Protein AF-A0A844FXI6-F1 (afdb_monomer_lite)

Radius of gyration: 21.79 Å; chains: 1; bounding box: 54×39×58 Å

Foldseek 3Di:
DDPVVVCVVDPPPQDDPVSVLVPDVLCVDPLNVLLVPLPCVVCVVSDDPVSVVSVVCSVVVQDKPDDPVLVVVLLVLLVQDQPNLVVCLVSLLVQCVIRNRHQQNSQVSSCVSHLSHGDGDDQQLLCVQVNDDDQDPDSVSNSVSRSVSSVRLCVVQDPPHRSSCSNVVSVVVCVVVVVPGND

Secondary structure (DSSP, 8-state):
--HHHHHTTSPTT---HHHHHHT-GGGGSHHHHHHHTT-TTT-GGG--HHHHHHHHHHHTT------HHHHHHHHHHTTSPTT-GGGGHHHHHHHHTSTT--HHHHHHHHHHH-TTT-----HHHHHHHH-S-PPPSSHHHHHHHHHHHHHHHHHHHTTTS-GGGHHHHHHHHHHHTTT-TT-

Organism: NCBI:txid2606640

Structure (mmCIF, N/CA/C/O backbone):
data_AF-A0A844FXI6-F1
#
_entry.id   AF-A0A844FXI6-F1
#
loop_
_atom_site.group_PDB
_atom_site.id
_atom_site.type_symbol
_atom_site.label_atom_id
_atom_site.label_alt_id
_atom_site.label_comp_id
_atom_site.label_asym_id
_atom_site.label_entity_id
_atom_site.label_seq_id
_atom_site.pdbx_PDB_ins_code
_atom_site.Cartn_x
_atom_site.Cartn_y
_atom_site.Cartn_z
_atom_site.occupancy
_atom_site.B_iso_or_equiv
_atom_site.auth_seq_id
_atom_si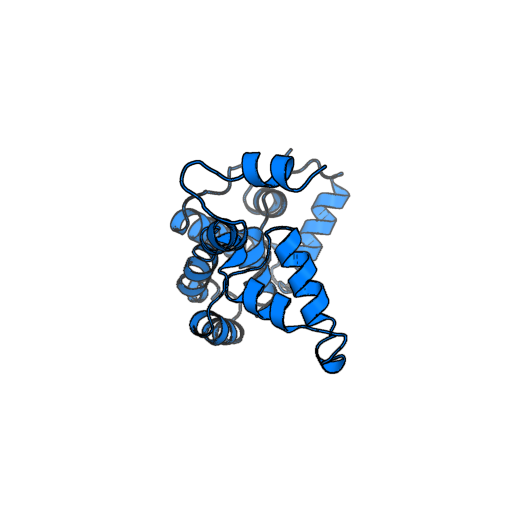te.auth_comp_id
_atom_site.auth_asym_id
_atom_site.auth_atom_id
_atom_site.pdbx_PDB_model_num
ATOM 1 N N . MET A 1 1 ? 13.293 12.478 -38.624 1.00 68.81 1 MET A N 1
ATOM 2 C CA . MET A 1 1 ? 14.451 12.357 -37.716 1.00 68.81 1 MET A CA 1
ATOM 3 C C . MET A 1 1 ? 15.438 11.384 -38.339 1.00 68.81 1 MET A C 1
ATOM 5 O O . MET A 1 1 ? 15.024 10.291 -38.707 1.00 68.81 1 MET A O 1
ATOM 9 N N . LYS A 1 2 ? 16.685 11.802 -38.566 1.00 86.12 2 LYS A N 1
ATOM 10 C CA . LYS A 1 2 ? 17.765 10.965 -39.119 1.00 86.12 2 LYS A CA 1
ATOM 11 C C . LYS A 1 2 ? 18.616 10.396 -37.978 1.00 86.12 2 LYS A C 1
ATOM 13 O O . LYS A 1 2 ? 18.593 10.932 -36.875 1.00 86.12 2 LYS A O 1
ATOM 18 N N . ARG A 1 3 ? 19.410 9.346 -38.235 1.00 80.44 3 ARG A N 1
ATOM 19 C CA . ARG A 1 3 ? 20.301 8.749 -37.217 1.00 80.44 3 ARG A CA 1
ATOM 20 C C . ARG A 1 3 ? 21.233 9.782 -36.567 1.00 80.44 3 ARG A C 1
ATOM 22 O O . ARG A 1 3 ? 21.375 9.788 -35.353 1.00 80.44 3 ARG A O 1
ATOM 29 N N . CYS A 1 4 ? 21.756 10.719 -37.355 1.00 82.44 4 CYS A N 1
ATOM 30 C CA . CYS A 1 4 ? 22.591 11.811 -36.859 1.00 82.44 4 CYS A CA 1
ATOM 31 C C . CYS A 1 4 ? 21.865 12.789 -35.917 1.00 82.44 4 CYS A C 1
ATOM 33 O O . CYS A 1 4 ? 22.524 13.447 -35.120 1.00 82.44 4 CYS A O 1
ATOM 35 N N . ASP A 1 5 ? 20.536 12.902 -35.992 1.00 85.38 5 ASP A N 1
ATOM 36 C CA . ASP A 1 5 ? 19.753 13.713 -35.053 1.00 85.38 5 ASP A CA 1
ATOM 37 C C . ASP A 1 5 ? 19.595 12.986 -33.708 1.00 85.38 5 ASP A C 1
ATOM 39 O O . ASP A 1 5 ? 19.585 13.625 -32.662 1.00 85.38 5 ASP A O 1
ATOM 43 N N . LEU A 1 6 ? 19.524 11.649 -33.736 1.00 79.56 6 LEU A N 1
ATOM 44 C CA . LEU A 1 6 ? 19.479 10.808 -32.538 1.00 79.56 6 LEU A CA 1
ATOM 45 C C . LEU A 1 6 ? 20.829 10.786 -31.815 1.00 79.56 6 LEU A C 1
ATOM 47 O O . LEU A 1 6 ? 20.865 10.948 -30.602 1.00 79.56 6 LEU A O 1
ATOM 51 N N . ASP A 1 7 ? 21.940 10.645 -32.542 1.00 82.50 7 ASP A N 1
ATOM 52 C CA . ASP A 1 7 ? 23.275 10.635 -31.926 1.00 82.50 7 ASP A CA 1
ATOM 53 C C . ASP A 1 7 ? 23.600 11.981 -31.244 1.00 82.50 7 ASP A C 1
ATOM 55 O O . ASP A 1 7 ? 24.278 12.007 -30.224 1.00 82.50 7 ASP A O 1
ATOM 59 N N . LYS A 1 8 ? 23.048 13.099 -31.742 1.00 86.12 8 LYS A N 1
ATOM 60 C CA . LYS A 1 8 ? 23.132 14.422 -31.089 1.00 86.12 8 LYS A CA 1
ATOM 61 C C . LYS A 1 8 ? 22.319 14.531 -29.797 1.00 86.12 8 LYS A C 1
ATOM 63 O O . LYS A 1 8 ? 22.559 15.449 -29.021 1.00 86.12 8 LYS A O 1
ATOM 68 N N . ALA A 1 9 ? 21.336 13.655 -29.597 1.00 87.00 9 ALA A N 1
ATOM 69 C CA . ALA A 1 9 ? 20.527 13.620 -28.383 1.00 87.00 9 ALA A CA 1
ATOM 70 C C . ALA A 1 9 ? 21.180 12.791 -27.264 1.00 87.00 9 ALA A C 1
ATOM 72 O O . ALA A 1 9 ? 20.688 12.810 -26.136 1.00 87.00 9 ALA A O 1
ATOM 73 N N . LEU A 1 10 ? 22.271 12.069 -27.558 1.00 88.81 10 LEU A N 1
ATOM 74 C CA . LEU A 1 10 ? 23.041 11.364 -26.541 1.00 88.81 10 LEU A CA 1
ATOM 75 C C . LEU A 1 10 ? 23.730 12.372 -25.605 1.00 88.81 10 LEU A C 1
ATOM 77 O O . LEU A 1 10 ? 24.247 13.388 -26.076 1.00 88.81 10 LEU A O 1
ATOM 81 N N . PRO A 1 11 ? 23.779 12.102 -24.289 1.00 89.94 11 PRO A N 1
ATOM 82 C CA . PRO A 1 11 ? 24.567 12.910 -23.370 1.00 89.94 11 PRO A CA 1
ATOM 83 C C . PRO A 1 11 ? 26.048 12.930 -23.759 1.00 89.94 11 PRO A C 1
ATOM 85 O O . PRO A 1 11 ? 26.566 11.985 -24.360 1.00 89.94 11 PRO A O 1
ATOM 88 N N . GLU A 1 12 ? 26.747 13.990 -23.361 1.00 89.75 12 GLU A N 1
ATOM 89 C CA . GLU A 1 12 ? 28.178 14.124 -23.616 1.00 89.75 12 GLU A CA 1
ATOM 90 C C . GLU A 1 12 ? 28.958 12.914 -23.071 1.00 89.75 12 GLU A C 1
ATOM 92 O O . GLU A 1 12 ? 28.736 12.450 -21.951 1.00 89.75 12 GLU A O 1
ATOM 97 N N . GLY A 1 13 ? 29.858 12.371 -23.894 1.00 87.50 13 GLY A N 1
ATOM 98 C CA . GLY A 1 13 ? 30.668 11.201 -23.549 1.00 87.50 13 GLY A CA 1
ATOM 99 C C . GLY A 1 13 ? 29.966 9.843 -23.683 1.00 87.50 13 GLY A C 1
ATOM 100 O O . GLY A 1 13 ? 30.606 8.823 -23.431 1.00 87.50 13 GLY A O 1
ATOM 101 N N . ILE A 1 14 ? 28.695 9.790 -24.099 1.00 90.12 14 ILE A N 1
ATOM 102 C CA . ILE A 1 14 ? 27.978 8.536 -24.369 1.00 90.12 14 ILE A CA 1
ATOM 103 C C . ILE A 1 14 ? 28.113 8.141 -25.843 1.00 90.12 14 ILE A C 1
ATOM 105 O O . ILE A 1 14 ? 27.832 8.936 -26.736 1.00 90.12 14 ILE A O 1
ATOM 109 N N . ARG A 1 15 ? 28.528 6.895 -26.112 1.00 86.50 15 ARG A N 1
ATOM 110 C CA . ARG A 1 15 ? 28.842 6.432 -27.479 1.00 86.50 15 ARG A CA 1
ATOM 111 C C . ARG A 1 15 ? 27.661 5.808 -28.222 1.00 86.50 15 ARG A C 1
ATOM 113 O O . ARG A 1 15 ? 27.703 5.708 -29.445 1.00 86.50 15 ARG A O 1
ATOM 120 N N . SER A 1 16 ? 26.634 5.352 -27.507 1.00 88.25 16 SER A N 1
ATOM 121 C CA . SER A 1 16 ? 25.445 4.729 -28.095 1.00 88.25 16 SER A CA 1
ATOM 122 C C . SER A 1 16 ? 24.226 4.834 -27.177 1.00 88.25 16 SER A C 1
ATOM 124 O O . SER A 1 16 ? 24.350 5.098 -25.981 1.00 88.25 16 SER A O 1
ATOM 126 N N . PHE A 1 17 ? 23.039 4.585 -27.737 1.00 86.06 17 PHE A N 1
ATOM 127 C CA . PHE A 1 17 ? 21.807 4.480 -26.953 1.00 86.06 17 PHE A CA 1
ATOM 128 C C . PHE A 1 17 ? 21.848 3.305 -25.980 1.00 86.06 17 PHE A C 1
ATOM 130 O O . PHE A 1 17 ? 21.476 3.501 -24.835 1.00 86.06 17 PHE A O 1
ATOM 137 N N . ASP A 1 18 ? 22.389 2.153 -26.377 1.00 86.88 18 ASP A N 1
ATOM 138 C CA . ASP A 1 18 ? 22.539 1.000 -25.480 1.00 86.88 18 ASP A CA 1
ATOM 139 C C . ASP A 1 18 ? 23.415 1.349 -24.264 1.00 86.88 18 ASP A C 1
ATOM 141 O O . ASP A 1 18 ? 23.106 0.979 -23.131 1.00 86.88 18 ASP A O 1
ATOM 145 N N . GLU A 1 19 ? 24.493 2.120 -24.474 1.00 88.62 19 GLU A N 1
ATOM 146 C CA . GLU A 1 19 ? 25.325 2.620 -23.375 1.00 88.62 19 GLU A CA 1
ATOM 147 C C . GLU A 1 19 ? 24.540 3.591 -22.483 1.00 88.62 19 GLU A C 1
ATOM 149 O O . GLU A 1 19 ? 24.684 3.563 -21.258 1.00 88.62 19 GLU A O 1
ATOM 154 N N . TRP A 1 20 ? 23.724 4.461 -23.080 1.00 89.50 20 TRP A N 1
ATOM 155 C CA . TRP A 1 20 ? 22.900 5.396 -22.324 1.00 89.50 20 TRP A CA 1
ATOM 156 C C . TRP A 1 20 ? 21.839 4.676 -21.490 1.00 89.50 20 TRP A C 1
ATOM 158 O O . TRP A 1 20 ? 21.727 4.919 -20.290 1.00 89.50 20 TRP A O 1
ATOM 168 N N . GLU A 1 21 ? 21.088 3.773 -22.112 1.00 86.75 21 GLU A N 1
ATOM 169 C CA . GLU A 1 21 ? 20.004 2.997 -21.521 1.00 86.75 21 GLU A CA 1
ATOM 170 C C . GLU A 1 21 ? 20.501 2.138 -20.358 1.00 86.75 21 GLU A C 1
ATOM 172 O O . GLU A 1 21 ? 19.889 2.131 -19.286 1.00 86.75 21 GLU A O 1
ATOM 177 N N . ALA A 1 22 ? 21.671 1.509 -20.516 1.00 86.19 22 ALA A N 1
ATOM 178 C CA . ALA A 1 22 ? 22.333 0.755 -19.455 1.00 86.19 22 ALA A CA 1
ATOM 179 C C . ALA A 1 22 ? 22.608 1.596 -18.193 1.00 86.19 22 ALA A C 1
ATOM 181 O O . ALA A 1 22 ? 22.698 1.052 -17.092 1.00 86.19 22 ALA A O 1
ATOM 182 N N . LYS A 1 23 ? 22.720 2.925 -18.331 1.00 86.62 23 LYS A N 1
ATOM 183 C CA . LYS A 1 23 ? 22.955 3.860 -17.219 1.00 86.62 23 LYS A CA 1
ATOM 184 C C . LYS A 1 23 ? 21.668 4.422 -16.605 1.00 86.62 23 LYS A C 1
ATOM 186 O O . LYS A 1 23 ? 21.756 5.095 -15.581 1.00 86.62 23 LYS A O 1
ATOM 191 N N . ILE A 1 24 ? 20.486 4.176 -17.178 1.00 86.88 24 ILE A N 1
ATOM 192 C CA . ILE A 1 24 ? 19.214 4.718 -16.674 1.00 86.88 24 ILE A CA 1
ATOM 193 C C . ILE A 1 24 ? 18.631 3.772 -15.609 1.00 86.88 24 ILE A C 1
ATOM 195 O O . ILE A 1 24 ? 18.173 2.679 -15.949 1.00 86.88 24 ILE A O 1
ATOM 199 N N . PRO A 1 25 ? 18.540 4.179 -14.323 1.00 83.81 25 PRO A N 1
ATOM 200 C CA . PRO A 1 25 ? 18.106 3.281 -13.247 1.00 83.81 25 PRO A CA 1
ATOM 201 C C . PRO A 1 25 ? 16.705 2.688 -13.442 1.00 83.81 25 PRO A C 1
ATOM 203 O O . PRO A 1 25 ? 16.466 1.550 -13.044 1.00 83.81 25 PRO A O 1
ATOM 206 N N . LYS A 1 26 ? 15.785 3.424 -14.089 1.00 81.50 26 LYS A N 1
ATOM 207 C CA . LYS A 1 26 ? 14.417 2.957 -14.391 1.00 81.50 26 LYS A CA 1
ATOM 208 C C . LYS A 1 26 ? 14.414 1.664 -15.221 1.00 81.50 26 LYS A C 1
ATOM 210 O O . LYS A 1 26 ? 13.567 0.802 -14.988 1.00 81.50 26 LYS A O 1
ATOM 215 N N . TYR A 1 27 ? 15.369 1.517 -16.142 1.00 84.25 27 TYR A N 1
ATOM 216 C CA . TYR A 1 27 ? 15.474 0.360 -17.037 1.00 84.25 27 TYR A CA 1
ATOM 217 C C . TYR A 1 27 ? 16.319 -0.783 -16.455 1.00 84.25 27 TYR A C 1
ATOM 219 O O . TYR A 1 27 ? 16.356 -1.874 -17.005 1.00 84.25 27 TYR A O 1
ATOM 227 N N . GLN A 1 28 ? 16.953 -0.576 -15.298 1.00 83.62 28 GLN A N 1
ATOM 228 C CA . GLN A 1 28 ? 17.815 -1.573 -14.649 1.00 83.62 28 GLN A CA 1
ATOM 229 C C . GLN A 1 28 ? 17.134 -2.289 -13.470 1.00 83.62 28 GLN A C 1
ATOM 231 O O . GLN A 1 28 ? 17.795 -2.914 -12.638 1.00 83.62 28 GLN A O 1
ATOM 236 N N . THR A 1 29 ? 15.804 -2.216 -13.379 1.00 86.81 29 THR A N 1
ATOM 237 C CA . THR A 1 29 ? 15.031 -2.835 -12.292 1.00 86.81 29 THR A CA 1
ATOM 238 C C . THR A 1 29 ? 14.729 -4.317 -12.566 1.00 86.81 29 THR A C 1
ATOM 240 O O . THR A 1 29 ? 14.647 -4.727 -13.727 1.00 86.81 29 THR A O 1
ATOM 243 N N . PRO A 1 30 ? 14.503 -5.146 -11.523 1.00 88.44 30 PRO A N 1
ATOM 244 C CA . PRO A 1 30 ? 14.007 -6.513 -11.703 1.00 88.44 30 PRO A CA 1
ATOM 245 C C . PRO A 1 30 ? 12.697 -6.575 -12.501 1.00 88.44 30 PRO A C 1
ATOM 247 O O . PRO A 1 30 ? 12.518 -7.482 -13.311 1.00 88.44 30 PRO A O 1
ATOM 250 N N . LEU A 1 31 ? 11.814 -5.585 -12.315 1.00 91.94 31 LEU A N 1
ATOM 251 C CA . LEU A 1 31 ? 10.570 -5.478 -13.072 1.00 91.94 31 LEU A CA 1
ATOM 252 C C . LEU A 1 31 ? 10.825 -5.227 -14.558 1.00 91.94 31 LEU A C 1
ATOM 254 O O . LEU A 1 31 ? 10.228 -5.912 -15.374 1.00 91.94 31 LEU A O 1
ATOM 258 N N . MET A 1 32 ? 11.723 -4.305 -14.922 1.00 91.44 32 MET A N 1
ATOM 259 C CA . MET A 1 32 ? 12.029 -4.057 -16.336 1.00 91.44 32 MET A CA 1
ATOM 260 C C . MET A 1 32 ? 12.523 -5.337 -17.020 1.00 91.44 32 MET A C 1
ATOM 262 O O . MET A 1 32 ? 11.970 -5.744 -18.034 1.00 91.44 32 MET A O 1
ATOM 266 N N . LYS A 1 33 ? 13.457 -6.058 -16.385 1.00 90.81 33 LYS A N 1
ATOM 267 C CA . LYS A 1 33 ? 13.953 -7.352 -16.891 1.00 90.81 33 LYS A CA 1
ATOM 268 C C . LYS A 1 33 ? 12.830 -8.373 -17.087 1.00 90.81 33 LYS A C 1
ATOM 270 O O . LYS A 1 33 ? 12.833 -9.125 -18.057 1.00 90.81 33 LYS A O 1
ATOM 275 N N . ARG A 1 34 ? 11.869 -8.411 -16.159 1.00 92.31 34 ARG A N 1
ATOM 276 C CA . ARG A 1 34 ? 10.670 -9.248 -16.270 1.00 92.31 34 ARG A CA 1
ATOM 277 C C . ARG A 1 34 ? 9.810 -8.833 -17.467 1.00 92.31 34 ARG A C 1
ATOM 279 O O . ARG A 1 34 ? 9.412 -9.711 -18.230 1.00 92.31 34 ARG A O 1
ATOM 286 N N . LEU A 1 35 ? 9.542 -7.541 -17.636 1.00 94.81 35 LEU A N 1
ATOM 287 C CA . LEU A 1 35 ? 8.733 -7.017 -18.739 1.00 94.81 35 LEU A CA 1
ATOM 288 C C . LEU A 1 35 ? 9.386 -7.276 -20.104 1.00 94.81 35 LEU A C 1
ATOM 290 O O . LEU A 1 35 ? 8.705 -7.745 -21.014 1.00 94.81 35 LEU A O 1
ATOM 294 N N . ASP A 1 36 ? 10.701 -7.086 -20.220 1.00 92.31 36 ASP A N 1
ATOM 295 C CA . ASP A 1 36 ? 11.457 -7.385 -21.444 1.00 92.31 36 ASP A CA 1
ATOM 296 C C . ASP A 1 36 ? 11.420 -8.878 -21.796 1.00 92.31 36 ASP A C 1
ATOM 298 O O . ASP A 1 36 ? 11.394 -9.256 -22.965 1.00 92.31 36 ASP A O 1
ATOM 302 N N . SER A 1 37 ? 11.358 -9.753 -20.785 1.00 93.56 37 SER A N 1
ATOM 303 C CA . SER A 1 37 ? 11.292 -11.206 -20.989 1.00 93.56 37 SER A CA 1
ATOM 304 C C . SER A 1 37 ? 9.927 -11.736 -21.446 1.00 93.56 37 SER A C 1
ATOM 306 O O . SER A 1 37 ? 9.810 -12.938 -21.698 1.00 93.56 37 SER A O 1
ATOM 308 N N . LEU A 1 38 ? 8.889 -10.886 -21.519 1.00 95.81 38 LEU A N 1
ATOM 309 C CA . LEU A 1 38 ? 7.537 -11.338 -21.859 1.00 95.81 38 LEU A CA 1
ATOM 310 C C . LEU A 1 38 ? 7.484 -11.970 -23.252 1.00 95.81 38 LEU A C 1
ATOM 312 O O . LEU A 1 38 ? 6.848 -13.012 -23.378 1.00 95.81 38 LEU A O 1
ATOM 316 N N . ASP A 1 39 ? 8.146 -11.364 -24.247 1.00 92.69 39 ASP A N 1
ATOM 317 C CA . ASP A 1 39 ? 8.307 -11.862 -25.627 1.00 92.69 39 ASP A CA 1
ATOM 318 C C . ASP A 1 39 ? 7.110 -12.689 -26.138 1.00 92.69 39 ASP A C 1
ATOM 320 O O . ASP A 1 39 ? 7.214 -13.881 -26.422 1.00 92.69 39 ASP A O 1
ATOM 324 N N . LEU A 1 40 ? 5.931 -12.063 -26.213 1.00 92.94 40 LEU A N 1
ATOM 325 C CA . LEU A 1 40 ? 4.667 -12.774 -26.454 1.00 92.94 40 LEU A CA 1
ATOM 326 C C . LEU A 1 40 ? 4.598 -13.473 -27.819 1.00 92.94 40 LEU A C 1
ATOM 328 O O . LEU A 1 40 ? 3.781 -14.374 -27.998 1.00 92.94 40 LEU A O 1
ATOM 332 N N . GLY A 1 41 ? 5.434 -13.059 -28.777 1.00 94.06 41 GLY A N 1
ATOM 333 C CA . GLY A 1 41 ? 5.554 -13.730 -30.070 1.00 94.06 41 GLY A CA 1
ATOM 334 C C . GLY A 1 41 ? 6.149 -15.131 -29.933 1.00 94.06 41 GLY A C 1
ATOM 335 O O . GLY A 1 41 ? 5.666 -16.062 -30.574 1.00 94.06 41 GLY A O 1
ATOM 336 N N . SER A 1 42 ? 7.150 -15.289 -29.063 1.00 95.69 42 SER A N 1
ATOM 337 C CA . SER A 1 42 ? 7.803 -16.576 -28.795 1.00 95.69 42 SER A CA 1
ATOM 338 C C . SER A 1 42 ? 7.202 -17.320 -27.598 1.00 95.69 42 SER A C 1
ATOM 340 O O . SER A 1 42 ? 7.309 -18.542 -27.526 1.00 95.69 42 SER A O 1
ATOM 342 N N . ARG A 1 43 ? 6.613 -16.589 -26.642 1.00 95.06 43 ARG A N 1
ATOM 343 C CA . ARG A 1 43 ? 6.124 -17.083 -25.343 1.00 95.06 43 ARG A CA 1
ATOM 344 C C . ARG A 1 43 ? 4.726 -16.541 -25.025 1.00 95.06 43 ARG A C 1
ATOM 346 O O . ARG A 1 43 ? 4.559 -15.751 -24.089 1.00 95.06 43 ARG A O 1
ATOM 353 N N . PRO A 1 44 ? 3.691 -16.915 -25.796 1.00 95.38 44 PRO A N 1
ATOM 354 C CA . PRO A 1 44 ? 2.332 -16.413 -25.587 1.00 95.38 44 PRO A CA 1
ATOM 355 C C . PRO A 1 44 ? 1.770 -16.733 -24.188 1.00 95.38 44 PRO A C 1
ATOM 357 O O . PRO A 1 44 ? 0.922 -15.997 -23.688 1.00 95.38 44 PRO A O 1
ATOM 360 N N . GLU A 1 45 ? 2.262 -17.779 -23.518 1.00 95.19 45 GLU A N 1
ATOM 361 C CA . GLU A 1 45 ? 1.899 -18.162 -22.148 1.00 95.19 45 GLU A CA 1
ATOM 362 C C . GLU A 1 45 ? 2.272 -17.118 -21.085 1.00 95.19 45 GLU A C 1
ATOM 364 O O . GLU A 1 45 ? 1.667 -17.085 -20.011 1.00 95.19 45 GLU A O 1
ATOM 369 N N . ASN A 1 46 ? 3.221 -16.226 -21.384 1.00 95.25 46 ASN A N 1
ATOM 370 C CA . ASN A 1 46 ? 3.570 -15.119 -20.498 1.00 95.25 46 ASN A CA 1
ATOM 371 C C . ASN A 1 46 ? 2.455 -14.063 -20.417 1.00 95.25 46 ASN A C 1
ATOM 373 O O . ASN A 1 46 ? 2.436 -13.252 -19.482 1.00 95.25 46 ASN A O 1
ATOM 377 N N . TRP A 1 47 ? 1.506 -14.061 -21.362 1.00 96.50 47 TRP A N 1
ATOM 378 C CA . TRP A 1 47 ? 0.399 -13.113 -21.370 1.00 96.50 47 TRP A CA 1
ATOM 379 C C . TRP A 1 47 ? -0.658 -13.459 -20.319 1.00 96.50 47 TRP A C 1
ATOM 381 O O . TRP A 1 47 ? -1.610 -14.205 -20.547 1.00 96.50 47 TRP A O 1
ATOM 391 N N . THR A 1 48 ? -0.506 -12.865 -19.140 1.00 96.62 48 THR A N 1
ATOM 392 C CA . THR A 1 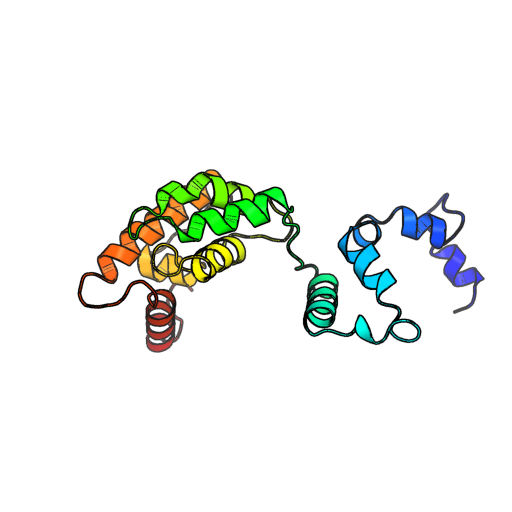48 ? -1.425 -13.026 -18.010 1.00 96.62 48 THR A CA 1
ATOM 393 C C . THR A 1 48 ? -1.963 -11.673 -17.551 1.00 96.62 48 THR A C 1
ATOM 395 O O . THR A 1 48 ? -1.377 -10.623 -17.819 1.00 96.62 48 THR A O 1
ATOM 398 N N . ARG A 1 49 ? -3.065 -11.669 -16.786 1.00 97.31 49 ARG A N 1
ATOM 399 C CA . ARG A 1 49 ? -3.548 -10.432 -16.138 1.00 97.31 49 ARG A CA 1
ATOM 400 C C . ARG A 1 49 ? -2.486 -9.806 -15.232 1.00 97.31 49 ARG A C 1
ATOM 402 O O . ARG A 1 49 ? -2.413 -8.587 -15.159 1.00 97.31 49 ARG A O 1
ATOM 409 N N . ALA A 1 50 ? -1.669 -10.632 -14.576 1.00 95.62 50 ALA A N 1
ATOM 410 C CA . ALA A 1 50 ? -0.560 -10.162 -13.754 1.00 95.62 50 ALA A CA 1
ATOM 411 C C . ALA A 1 50 ? 0.475 -9.402 -14.597 1.00 95.62 50 ALA A C 1
ATOM 413 O O . ALA A 1 50 ? 0.799 -8.273 -14.249 1.00 95.62 50 ALA A O 1
ATOM 414 N N . ALA A 1 51 ? 0.886 -9.950 -15.747 1.00 96.44 51 ALA A N 1
ATOM 415 C CA . ALA A 1 51 ? 1.796 -9.269 -16.672 1.00 96.44 51 ALA A CA 1
ATOM 416 C C . ALA A 1 51 ? 1.223 -7.930 -17.173 1.00 96.44 51 ALA A C 1
ATOM 418 O O . ALA A 1 51 ? 1.922 -6.921 -17.195 1.00 96.44 51 ALA A O 1
ATOM 419 N N . LEU A 1 52 ? -0.074 -7.878 -17.505 1.00 97.00 52 LEU A N 1
ATOM 420 C CA . LEU A 1 52 ? -0.733 -6.616 -17.859 1.00 97.00 52 LEU A CA 1
ATOM 421 C C . LEU A 1 52 ? -0.673 -5.594 -16.709 1.00 97.00 52 LEU A C 1
ATOM 423 O O . LEU A 1 52 ? -0.369 -4.426 -16.941 1.00 97.00 52 LEU A O 1
ATOM 427 N N . TYR A 1 53 ? -0.960 -6.008 -15.472 1.00 96.81 53 TYR A N 1
ATOM 428 C CA . TYR A 1 53 ? -0.900 -5.110 -14.314 1.00 96.81 53 TYR A CA 1
ATOM 429 C C . TYR A 1 53 ? 0.528 -4.654 -14.001 1.00 96.81 53 TYR A C 1
ATOM 431 O O . TYR A 1 53 ? 0.715 -3.489 -13.664 1.00 96.81 53 TYR A O 1
ATOM 439 N N . GLU A 1 54 ? 1.527 -5.520 -14.166 1.00 95.81 54 GLU A N 1
ATOM 440 C CA . GLU A 1 54 ? 2.951 -5.180 -14.065 1.00 95.81 54 GLU A CA 1
ATOM 441 C C . GLU A 1 54 ? 3.331 -4.066 -15.054 1.00 95.81 54 GLU A C 1
ATOM 443 O O . GLU A 1 54 ? 3.903 -3.058 -14.636 1.00 95.81 54 GLU A O 1
ATOM 448 N N . ILE A 1 55 ? 2.933 -4.189 -16.329 1.00 95.56 55 ILE A N 1
ATOM 449 C CA . ILE A 1 55 ? 3.160 -3.162 -17.365 1.00 95.56 55 ILE A CA 1
ATOM 450 C C . ILE A 1 55 ? 2.502 -1.837 -16.968 1.00 95.56 55 ILE A C 1
ATOM 452 O O . ILE A 1 55 ? 3.150 -0.791 -16.965 1.00 95.56 55 ILE A O 1
ATOM 456 N N . VAL A 1 56 ? 1.217 -1.873 -16.601 1.00 96.81 56 VAL A N 1
ATOM 457 C CA . VAL A 1 56 ? 0.459 -0.668 -16.227 1.00 96.81 56 VAL A CA 1
ATOM 458 C C . VAL A 1 56 ? 1.085 0.020 -15.012 1.00 96.81 56 VAL A C 1
ATOM 460 O O . VAL A 1 56 ? 1.228 1.241 -14.991 1.00 96.81 56 VAL A O 1
ATOM 463 N N . LEU A 1 57 ? 1.480 -0.744 -13.993 1.00 94.81 57 LEU A N 1
ATOM 464 C CA . LEU A 1 57 ? 2.097 -0.201 -12.785 1.00 94.81 57 LEU A CA 1
ATOM 465 C C . LEU A 1 57 ? 3.506 0.346 -13.040 1.00 94.81 57 LEU A C 1
ATOM 467 O O . LEU A 1 57 ? 3.876 1.343 -12.416 1.00 94.81 57 LEU A O 1
ATOM 471 N N . TRP A 1 58 ? 4.282 -0.265 -13.938 1.00 93.75 58 TRP A N 1
ATOM 472 C CA . TRP A 1 58 ? 5.577 0.268 -14.365 1.00 93.75 58 TRP A CA 1
ATOM 473 C C . TRP A 1 58 ? 5.419 1.603 -15.101 1.00 93.75 58 TRP A C 1
ATOM 475 O O . TRP A 1 58 ? 6.102 2.569 -14.756 1.00 93.75 58 TRP A O 1
ATOM 485 N N . GLU A 1 59 ? 4.473 1.691 -16.042 1.00 92.88 59 GLU A N 1
ATOM 486 C CA . GLU A 1 59 ? 4.221 2.910 -16.824 1.00 92.88 59 GLU A CA 1
ATOM 487 C C . GLU A 1 59 ? 3.782 4.072 -15.925 1.00 92.88 59 GLU A C 1
ATOM 489 O O . GLU A 1 59 ? 4.288 5.188 -16.025 1.00 92.88 59 GLU A O 1
ATOM 494 N N . LEU A 1 60 ? 2.909 3.789 -14.954 1.00 93.38 60 LEU A N 1
ATOM 495 C CA . LEU A 1 60 ? 2.470 4.769 -13.960 1.00 93.38 60 LEU A CA 1
ATOM 496 C C . LEU A 1 60 ? 3.549 5.116 -12.919 1.00 93.38 60 LEU A C 1
ATOM 498 O O . LEU A 1 60 ? 3.314 5.989 -12.081 1.00 93.38 60 LEU A O 1
ATOM 502 N N . ASN A 1 61 ? 4.703 4.439 -12.929 1.00 89.44 61 ASN A N 1
ATOM 503 C CA . ASN A 1 61 ? 5.730 4.511 -11.887 1.00 89.44 61 ASN A CA 1
ATOM 504 C C . ASN A 1 61 ? 5.146 4.253 -10.481 1.00 89.44 61 ASN A C 1
ATOM 506 O O . ASN A 1 61 ? 5.412 4.973 -9.518 1.00 89.44 61 ASN A O 1
ATOM 510 N N . ARG A 1 62 ? 4.266 3.250 -10.383 1.00 91.62 62 ARG A N 1
ATOM 511 C CA . ARG A 1 62 ? 3.536 2.861 -9.165 1.00 91.62 62 ARG A CA 1
ATOM 512 C C . ARG A 1 62 ? 3.749 1.405 -8.760 1.00 91.62 62 ARG A C 1
ATOM 514 O O . ARG A 1 62 ? 3.103 0.964 -7.815 1.00 91.62 62 ARG A O 1
ATOM 521 N N . TYR A 1 63 ? 4.626 0.664 -9.434 1.00 93.00 63 TYR A N 1
ATOM 522 C CA . TYR A 1 63 ? 4.921 -0.715 -9.050 1.00 93.00 63 TYR A CA 1
ATOM 523 C C . TYR A 1 63 ? 5.606 -0.774 -7.672 1.00 93.00 63 TYR A C 1
ATOM 525 O O . TYR A 1 63 ? 6.675 -0.173 -7.522 1.00 93.00 63 TYR A O 1
ATOM 533 N N . PRO A 1 64 ? 5.022 -1.459 -6.670 1.00 93.62 64 PRO A N 1
ATOM 534 C CA . PRO A 1 64 ? 5.624 -1.601 -5.346 1.00 93.62 64 PRO A CA 1
ATOM 535 C C . PRO A 1 64 ? 6.899 -2.449 -5.386 1.00 93.62 64 PRO A C 1
ATOM 537 O O . PRO A 1 64 ? 6.867 -3.599 -5.818 1.00 93.62 64 PRO A O 1
ATOM 540 N N . GLU A 1 65 ? 8.012 -1.919 -4.883 1.00 91.81 65 GLU A N 1
ATOM 541 C CA . GLU A 1 65 ? 9.251 -2.692 -4.721 1.00 91.81 65 GLU A CA 1
ATOM 542 C C . GLU A 1 65 ? 9.281 -3.331 -3.322 1.00 91.81 65 GLU A C 1
ATOM 544 O O . GLU A 1 65 ? 9.846 -2.779 -2.377 1.00 91.81 65 GLU A O 1
ATOM 549 N N . ILE A 1 66 ? 8.614 -4.481 -3.184 1.00 94.25 66 ILE A N 1
ATOM 550 C CA . ILE A 1 66 ? 8.563 -5.293 -1.958 1.00 94.25 66 ILE A CA 1
ATOM 551 C C . ILE A 1 66 ? 9.403 -6.551 -2.186 1.00 94.25 66 ILE A C 1
ATOM 553 O O . ILE A 1 66 ? 9.142 -7.293 -3.130 1.00 94.25 66 ILE A O 1
ATOM 557 N N . ASP A 1 67 ? 10.407 -6.788 -1.339 1.00 93.44 67 ASP A N 1
ATOM 558 C CA . ASP A 1 67 ? 11.245 -7.986 -1.436 1.00 93.44 67 ASP A CA 1
ATOM 559 C C . ASP A 1 67 ? 10.536 -9.254 -0.921 1.00 93.44 67 ASP A C 1
ATOM 561 O O . ASP A 1 67 ? 9.545 -9.196 -0.187 1.00 93.44 67 ASP A O 1
ATOM 565 N N . ASP A 1 68 ? 11.070 -10.421 -1.289 1.00 94.19 68 ASP A N 1
ATOM 566 C CA . ASP A 1 68 ? 10.488 -11.718 -0.931 1.00 94.19 68 ASP A CA 1
ATOM 567 C C . ASP A 1 68 ? 10.427 -11.965 0.584 1.00 94.19 68 ASP A C 1
ATOM 569 O O . ASP A 1 68 ? 9.581 -12.727 1.058 1.00 94.19 68 ASP A O 1
ATOM 573 N N . THR A 1 69 ? 11.331 -11.360 1.360 1.00 96.31 69 THR A N 1
ATOM 574 C CA . THR A 1 69 ? 11.355 -11.510 2.819 1.00 96.31 69 THR A CA 1
ATOM 575 C C . THR A 1 69 ? 10.184 -10.758 3.433 1.00 96.31 69 THR A C 1
ATOM 577 O O . THR A 1 69 ? 9.378 -11.361 4.137 1.00 96.31 69 THR A O 1
ATOM 580 N N . LEU A 1 70 ? 10.020 -9.480 3.090 1.00 97.12 70 LEU A N 1
ATOM 581 C CA . LEU A 1 70 ? 8.877 -8.677 3.506 1.00 97.12 70 LEU A CA 1
ATOM 582 C C . LEU A 1 70 ? 7.561 -9.275 3.003 1.00 97.12 70 LEU A C 1
ATOM 584 O O . LEU A 1 70 ? 6.600 -9.346 3.766 1.00 97.12 70 LEU A O 1
ATOM 588 N N . PHE A 1 71 ? 7.516 -9.768 1.763 1.00 95.81 71 PHE A N 1
ATOM 589 C CA . PHE A 1 71 ? 6.325 -10.416 1.219 1.00 95.81 71 PHE A CA 1
ATOM 590 C C . PHE A 1 71 ? 5.886 -11.633 2.048 1.00 95.81 71 PHE A C 1
ATOM 592 O O . PHE A 1 71 ? 4.700 -11.780 2.350 1.00 95.81 71 PHE A O 1
ATOM 599 N N . ARG A 1 72 ? 6.829 -12.484 2.476 1.00 95.62 72 ARG A N 1
ATOM 600 C CA . ARG A 1 72 ? 6.530 -13.609 3.377 1.00 95.62 72 ARG A CA 1
ATOM 601 C C . ARG A 1 72 ? 6.075 -13.138 4.757 1.00 95.62 72 ARG A C 1
ATOM 603 O O . ARG A 1 72 ? 5.113 -13.688 5.291 1.00 95.62 72 ARG A O 1
ATOM 610 N N . ASP A 1 73 ? 6.714 -12.110 5.309 1.00 96.56 73 ASP A N 1
ATOM 611 C CA . ASP A 1 73 ? 6.371 -11.574 6.630 1.00 96.56 73 ASP A CA 1
ATOM 612 C C . ASP A 1 73 ? 4.961 -10.959 6.661 1.00 96.56 73 ASP A C 1
ATOM 614 O O . ASP A 1 73 ? 4.262 -11.071 7.672 1.00 96.56 73 ASP A O 1
ATOM 618 N N . LEU A 1 74 ? 4.483 -10.394 5.540 1.00 96.25 74 LEU A N 1
ATOM 619 C CA . LEU A 1 74 ? 3.108 -9.891 5.413 1.00 96.25 74 LEU A CA 1
ATOM 620 C C . LEU A 1 74 ? 2.068 -10.975 5.718 1.00 96.25 74 LEU A C 1
ATOM 622 O O . LEU A 1 74 ? 1.054 -10.677 6.346 1.00 96.25 74 LEU A O 1
ATOM 626 N N . ALA A 1 75 ? 2.317 -12.237 5.356 1.00 94.56 75 ALA A N 1
ATOM 627 C CA . ALA A 1 75 ? 1.404 -13.333 5.680 1.00 94.56 75 ALA A CA 1
ATOM 628 C C . ALA A 1 75 ? 1.236 -13.529 7.201 1.00 94.56 75 ALA A C 1
ATOM 630 O O . ALA A 1 75 ? 0.186 -13.986 7.657 1.00 94.56 75 ALA A O 1
ATOM 631 N N . GLY A 1 76 ? 2.232 -13.139 8.005 1.00 94.38 76 GLY A N 1
ATOM 632 C CA . GLY A 1 76 ? 2.148 -13.130 9.465 1.00 94.38 76 GLY A CA 1
ATOM 633 C C . GLY A 1 76 ? 1.092 -12.160 10.001 1.00 94.38 76 GLY A C 1
ATOM 634 O O . GLY A 1 76 ? 0.421 -12.472 10.986 1.00 94.38 76 GLY A O 1
ATOM 635 N N . ALA A 1 77 ? 0.850 -11.039 9.312 1.00 96.31 77 ALA A N 1
ATOM 636 C CA . ALA A 1 77 ? -0.151 -10.053 9.726 1.00 96.31 77 ALA A CA 1
ATOM 637 C C . ALA A 1 77 ? -1.584 -10.603 9.720 1.00 96.31 77 ALA A C 1
ATOM 639 O O . ALA A 1 77 ? -2.427 -10.121 10.480 1.00 96.31 77 ALA A O 1
ATOM 640 N N . ALA A 1 78 ? -1.856 -11.647 8.926 1.00 96.75 78 ALA A N 1
ATOM 641 C CA . ALA A 1 78 ? -3.139 -12.353 8.910 1.00 96.75 78 ALA A CA 1
ATOM 642 C C . ALA A 1 78 ? -3.498 -12.988 10.266 1.00 96.75 78 ALA A C 1
ATOM 644 O O . ALA A 1 78 ? -4.668 -13.256 10.528 1.00 96.75 78 ALA A O 1
ATOM 645 N N . LYS A 1 79 ? -2.503 -13.218 11.134 1.00 96.94 79 LYS A N 1
ATOM 646 C CA . LYS A 1 79 ? -2.673 -13.859 12.446 1.00 96.94 79 LYS A CA 1
ATOM 647 C C . LYS A 1 79 ? -2.827 -12.867 13.599 1.00 96.94 79 LYS A C 1
ATOM 649 O O . LYS A 1 79 ? -3.146 -13.290 14.706 1.00 96.94 79 LYS A O 1
ATOM 654 N N . ILE A 1 80 ? -2.604 -11.572 13.364 1.00 97.94 80 ILE A N 1
ATOM 655 C CA . ILE A 1 80 ? -2.707 -10.553 14.414 1.00 97.94 80 ILE A CA 1
ATOM 656 C C . ILE A 1 80 ? -4.168 -10.430 14.843 1.00 97.94 80 ILE A C 1
ATOM 658 O O . ILE A 1 80 ? -5.052 -10.169 14.018 1.00 97.94 80 ILE A O 1
ATOM 662 N N . ALA A 1 81 ? -4.417 -10.609 16.138 1.00 97.12 81 ALA A N 1
ATOM 663 C CA . ALA A 1 81 ? -5.764 -10.615 16.687 1.00 97.12 81 ALA A CA 1
ATOM 664 C C . ALA A 1 81 ? -6.451 -9.236 16.555 1.00 97.12 81 ALA A C 1
ATOM 666 O O . ALA A 1 81 ? -5.785 -8.196 16.631 1.00 97.12 81 ALA A O 1
ATOM 667 N N . PRO A 1 82 ? -7.790 -9.192 16.419 1.00 94.75 82 PRO A N 1
ATOM 668 C CA . PRO A 1 82 ? -8.535 -7.937 16.428 1.00 94.75 82 PRO A CA 1
ATOM 669 C C . PRO A 1 82 ? -8.207 -7.081 17.659 1.00 94.75 82 PRO A C 1
ATOM 671 O O . PRO A 1 82 ? -8.193 -7.565 18.789 1.00 94.75 82 PRO A O 1
ATOM 674 N N . GLY A 1 83 ? -7.941 -5.790 17.445 1.00 94.00 83 GLY A N 1
ATOM 675 C CA . GLY A 1 83 ? -7.540 -4.862 18.513 1.00 94.00 83 GLY A CA 1
ATOM 676 C C . GLY A 1 83 ? -6.069 -4.955 18.940 1.00 94.00 83 GLY A C 1
ATOM 677 O O . GLY A 1 83 ? -5.638 -4.162 19.769 1.00 94.00 83 GLY A O 1
ATOM 678 N N . LYS A 1 84 ? -5.277 -5.861 18.356 1.00 97.38 84 LYS A N 1
ATOM 679 C CA . LYS A 1 84 ? -3.823 -5.964 18.567 1.00 97.38 84 LYS A CA 1
ATOM 680 C C . LYS A 1 84 ? -3.011 -5.362 17.418 1.00 97.38 84 LYS A C 1
ATOM 682 O O . LYS A 1 84 ? -1.871 -5.736 17.180 1.00 97.38 84 LYS A O 1
ATOM 687 N N . HIS A 1 85 ? -3.576 -4.389 16.706 1.00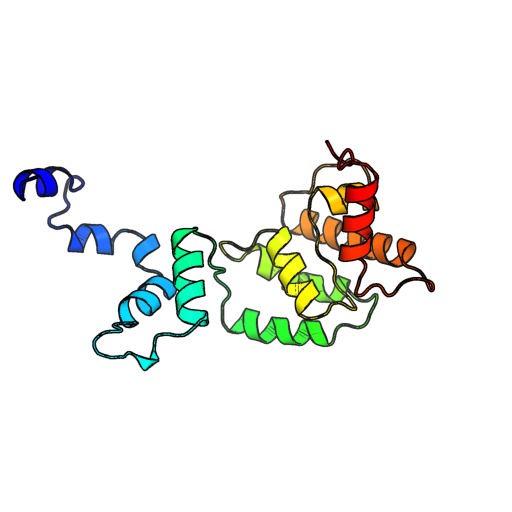 97.81 85 HIS A N 1
ATOM 688 C CA . HIS A 1 85 ? -2.985 -3.827 15.487 1.00 97.81 85 HIS A CA 1
ATOM 689 C C . HIS A 1 85 ? -1.561 -3.268 15.671 1.00 97.81 85 HIS A C 1
ATOM 691 O O . HIS A 1 85 ? -0.786 -3.287 14.720 1.00 97.81 85 HIS A O 1
ATOM 697 N N . ARG A 1 86 ? -1.176 -2.834 16.880 1.00 98.00 86 ARG A N 1
ATOM 698 C CA . ARG A 1 86 ? 0.183 -2.335 17.169 1.00 98.00 86 ARG A CA 1
ATOM 699 C C . ARG A 1 86 ? 1.273 -3.397 17.006 1.00 98.00 86 ARG A C 1
ATOM 701 O O . ARG A 1 86 ? 2.414 -3.035 16.742 1.00 98.00 86 ARG A O 1
ATOM 708 N N . GLU A 1 87 ? 0.929 -4.684 17.078 1.00 98.00 87 GLU A N 1
ATOM 709 C CA . GLU A 1 87 ? 1.854 -5.785 16.766 1.00 98.00 87 GLU A CA 1
ATOM 710 C C . GLU A 1 87 ? 2.336 -5.732 15.303 1.00 98.00 87 GLU A C 1
ATOM 712 O O . GLU A 1 87 ? 3.409 -6.226 14.983 1.00 98.00 87 GLU A O 1
ATOM 717 N N . GLY A 1 88 ? 1.589 -5.069 14.410 1.00 97.56 88 GLY A N 1
ATOM 718 C CA . GLY A 1 88 ? 1.973 -4.861 13.013 1.00 97.56 88 GLY A CA 1
ATOM 719 C C . GLY A 1 88 ? 2.904 -3.667 12.762 1.00 97.56 88 GLY A C 1
ATOM 720 O O . GLY A 1 88 ? 3.157 -3.360 11.597 1.00 97.56 88 GLY A O 1
ATOM 721 N N . LYS A 1 89 ? 3.387 -2.957 13.799 1.00 98.12 89 LYS A N 1
ATOM 722 C CA . LYS A 1 89 ? 4.154 -1.702 13.634 1.00 98.12 89 LYS A CA 1
ATOM 723 C C . LYS A 1 89 ? 5.439 -1.881 12.829 1.00 98.12 89 LYS A C 1
ATOM 725 O O . LYS A 1 89 ? 5.672 -1.113 11.901 1.00 98.12 89 LYS A O 1
ATOM 730 N N . GLU A 1 90 ? 6.237 -2.896 13.139 1.00 97.69 90 GLU A N 1
ATOM 731 C CA . GLU A 1 90 ? 7.495 -3.151 12.426 1.00 97.69 90 GLU A CA 1
ATOM 732 C C . GLU A 1 90 ? 7.254 -3.422 10.933 1.00 97.69 90 GLU A C 1
ATOM 734 O O . GLU A 1 90 ? 7.887 -2.824 10.062 1.00 97.69 90 GLU A O 1
ATOM 739 N N . LEU A 1 91 ? 6.272 -4.273 10.633 1.00 97.94 91 LEU A N 1
ATOM 740 C CA . LEU A 1 91 ? 5.884 -4.615 9.269 1.00 97.94 91 LEU A CA 1
ATOM 741 C C . LEU A 1 91 ? 5.386 -3.388 8.491 1.00 97.94 91 LEU A C 1
ATOM 743 O O . LEU A 1 91 ? 5.741 -3.191 7.330 1.00 97.94 91 LEU A O 1
ATOM 747 N N . PHE A 1 92 ? 4.595 -2.536 9.144 1.00 98.38 92 PHE A N 1
ATOM 748 C CA . PHE A 1 92 ? 4.124 -1.280 8.573 1.00 98.38 92 PHE A CA 1
ATOM 749 C C . PHE A 1 92 ? 5.273 -0.310 8.256 1.00 98.38 92 PHE A C 1
ATOM 751 O O . PHE A 1 92 ? 5.298 0.269 7.172 1.00 98.38 92 PHE A O 1
ATOM 758 N N . LEU A 1 93 ? 6.249 -0.159 9.157 1.00 98.31 93 LEU A N 1
ATOM 759 C CA . LEU A 1 93 ? 7.422 0.691 8.925 1.00 98.31 93 LEU A CA 1
ATOM 760 C C . LEU A 1 93 ? 8.273 0.184 7.755 1.00 98.31 93 LEU A C 1
ATOM 762 O O . LEU A 1 93 ? 8.704 0.981 6.923 1.00 98.31 93 LEU A O 1
ATOM 766 N N . ARG A 1 94 ? 8.455 -1.137 7.641 1.00 98.12 94 ARG A N 1
ATOM 767 C CA . ARG A 1 94 ? 9.140 -1.753 6.495 1.00 98.12 94 ARG A CA 1
ATOM 768 C C . ARG A 1 94 ? 8.408 -1.483 5.181 1.00 98.12 94 ARG A C 1
ATOM 770 O O . ARG A 1 94 ? 9.058 -1.128 4.206 1.00 98.12 94 ARG A O 1
ATOM 777 N N . LEU A 1 95 ? 7.072 -1.559 5.171 1.00 98.12 95 LEU A N 1
ATOM 778 C CA . LEU A 1 95 ? 6.266 -1.166 4.008 1.00 98.12 95 LEU A CA 1
ATOM 779 C C . LEU A 1 95 ? 6.479 0.305 3.628 1.00 98.12 95 LEU A C 1
ATOM 781 O O . LEU A 1 95 ? 6.663 0.586 2.451 1.00 98.12 95 LEU A O 1
ATOM 785 N N . LEU A 1 96 ? 6.488 1.240 4.587 1.00 97.12 96 LEU A N 1
ATOM 786 C CA . LEU A 1 96 ? 6.746 2.660 4.294 1.00 97.12 96 LEU A CA 1
ATOM 787 C C . LEU A 1 96 ? 8.159 2.923 3.748 1.00 97.12 96 LEU A C 1
ATOM 789 O O . LEU A 1 96 ? 8.383 3.942 3.097 1.00 97.12 96 LEU A O 1
ATOM 793 N N . GLY A 1 97 ? 9.108 2.026 4.022 1.00 96.25 97 GLY A N 1
ATOM 794 C CA . GLY A 1 97 ? 10.458 2.074 3.464 1.00 96.25 97 GLY A CA 1
ATOM 795 C C . GLY A 1 97 ? 10.550 1.605 2.007 1.00 96.25 97 GLY A C 1
ATOM 796 O O . GLY A 1 97 ? 11.556 1.872 1.350 1.00 96.25 97 GLY A O 1
ATOM 797 N N . CYS A 1 98 ? 9.527 0.925 1.480 1.00 95.62 98 CYS A N 1
ATOM 798 C CA . CYS A 1 98 ? 9.527 0.419 0.111 1.00 95.62 98 CYS A CA 1
ATOM 799 C C . CYS A 1 98 ? 9.281 1.535 -0.910 1.00 95.62 98 CYS A C 1
ATOM 801 O O . CYS A 1 98 ? 8.404 2.393 -0.754 1.00 95.62 98 CYS A O 1
ATOM 803 N N . ARG A 1 99 ? 9.995 1.476 -2.042 1.00 92.44 99 ARG A N 1
ATOM 804 C CA . ARG A 1 99 ? 9.712 2.373 -3.164 1.00 92.44 99 ARG A CA 1
ATOM 805 C C . ARG A 1 99 ? 8.282 2.137 -3.660 1.00 92.44 99 ARG A C 1
ATOM 807 O O . ARG A 1 99 ? 7.821 1.002 -3.774 1.00 92.44 99 ARG A O 1
ATOM 814 N N . ASN A 1 100 ? 7.596 3.238 -3.967 1.00 93.06 100 ASN A N 1
ATOM 815 C CA . ASN A 1 100 ? 6.205 3.278 -4.428 1.00 93.06 100 ASN A CA 1
ATOM 816 C C . ASN A 1 100 ? 5.164 2.767 -3.411 1.00 93.06 100 ASN A C 1
ATOM 818 O O . ASN A 1 100 ? 4.000 2.588 -3.771 1.00 93.06 100 ASN A O 1
ATOM 822 N N . VAL A 1 101 ? 5.533 2.625 -2.132 1.00 96.00 101 VAL A N 1
ATOM 823 C CA . VAL A 1 101 ? 4.610 2.274 -1.043 1.00 96.00 101 VAL A CA 1
ATOM 824 C C . VAL A 1 101 ? 4.484 3.447 -0.068 1.00 96.00 101 VAL A C 1
ATOM 826 O O . VAL A 1 101 ? 5.190 3.560 0.925 1.00 96.00 101 VAL A O 1
ATOM 829 N N . GLY A 1 102 ? 3.552 4.354 -0.362 1.00 93.94 102 GLY A N 1
ATOM 830 C CA . GLY A 1 102 ? 3.152 5.405 0.581 1.00 93.94 102 GLY A CA 1
ATOM 831 C C . GLY A 1 102 ? 2.130 4.910 1.610 1.00 93.94 102 GLY A C 1
ATOM 832 O O . GLY A 1 102 ? 1.603 3.803 1.494 1.00 93.94 102 GLY A O 1
ATOM 833 N N . LEU A 1 103 ? 1.766 5.772 2.566 1.00 95.12 103 LEU A N 1
ATOM 834 C CA . LEU A 1 103 ? 0.802 5.476 3.638 1.00 95.12 103 LEU A CA 1
ATOM 835 C C . LEU A 1 103 ? -0.493 4.805 3.145 1.00 95.12 103 LEU A C 1
ATOM 837 O O . LEU A 1 103 ? -0.907 3.773 3.674 1.00 95.12 103 LEU A O 1
ATOM 841 N N . THR A 1 104 ? -1.119 5.362 2.106 1.00 94.00 104 THR A N 1
ATOM 842 C CA . THR A 1 104 ? -2.365 4.818 1.544 1.00 94.00 104 THR A CA 1
ATOM 843 C C . THR A 1 104 ? -2.182 3.385 1.043 1.00 94.00 104 THR A C 1
ATOM 845 O O . THR A 1 104 ? -3.055 2.546 1.244 1.00 94.00 104 THR A O 1
ATOM 848 N N . MET A 1 105 ? -1.036 3.083 0.423 1.00 95.94 105 MET A N 1
ATOM 849 C CA . MET A 1 105 ? -0.733 1.745 -0.086 1.00 95.94 105 MET A CA 1
ATOM 850 C C . MET A 1 105 ? -0.410 0.782 1.059 1.00 95.94 105 MET A C 1
ATOM 852 O O . MET A 1 105 ? -0.970 -0.308 1.110 1.00 95.94 105 MET A O 1
ATOM 856 N N . ALA A 1 106 ? 0.429 1.198 2.013 1.00 97.62 106 ALA A N 1
ATOM 857 C CA . ALA A 1 106 ? 0.806 0.378 3.162 1.00 97.62 106 ALA A CA 1
ATOM 858 C C . ALA A 1 106 ? -0.420 -0.046 3.988 1.00 97.62 106 ALA A C 1
ATOM 860 O O . ALA A 1 106 ? -0.593 -1.224 4.306 1.00 97.62 106 ALA A O 1
ATOM 861 N N . THR A 1 107 ? -1.321 0.895 4.283 1.00 97.62 107 THR A N 1
ATOM 862 C CA . THR A 1 107 ? -2.551 0.593 5.034 1.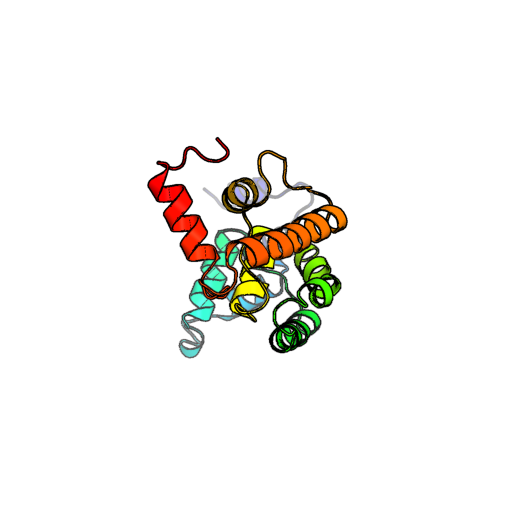00 97.62 107 THR A CA 1
ATOM 863 C C . THR A 1 107 ? -3.546 -0.234 4.223 1.00 97.62 107 THR A C 1
ATOM 865 O O . THR A 1 107 ? -4.209 -1.101 4.788 1.00 97.62 107 THR A O 1
ATOM 868 N N . ALA A 1 108 ? -3.620 -0.044 2.900 1.00 97.06 108 ALA A N 1
ATOM 869 C CA . ALA A 1 108 ? -4.417 -0.903 2.028 1.00 97.06 108 ALA A CA 1
ATOM 870 C C . ALA A 1 108 ? -3.904 -2.348 2.021 1.00 97.06 108 ALA A C 1
ATOM 872 O O . ALA A 1 108 ? -4.703 -3.261 2.225 1.00 97.06 108 ALA A O 1
ATOM 873 N N . ILE A 1 109 ? -2.593 -2.558 1.859 1.00 97.75 109 ILE A N 1
ATOM 874 C CA . ILE A 1 109 ? -1.969 -3.887 1.913 1.00 97.75 109 ILE A CA 1
ATOM 875 C C . ILE A 1 109 ? -2.346 -4.584 3.225 1.00 97.75 109 ILE A C 1
ATOM 877 O O . ILE A 1 109 ? -2.932 -5.665 3.194 1.00 97.75 109 ILE A O 1
ATOM 881 N N . LEU A 1 110 ? -2.110 -3.941 4.375 1.00 98.12 110 LEU A N 1
ATOM 882 C CA . LEU A 1 110 ? -2.444 -4.521 5.679 1.00 98.12 110 LEU A CA 1
ATOM 883 C C . LEU A 1 110 ? -3.943 -4.807 5.835 1.00 98.12 110 LEU A C 1
ATOM 885 O O . LEU A 1 110 ? -4.314 -5.875 6.320 1.00 98.12 110 LEU A O 1
ATOM 889 N N . ARG A 1 111 ? -4.814 -3.892 5.391 1.00 97.38 111 ARG A N 1
ATOM 890 C CA . ARG A 1 111 ? -6.273 -4.072 5.428 1.00 97.38 111 ARG A CA 1
ATOM 891 C C . ARG A 1 111 ? -6.726 -5.276 4.612 1.00 97.38 111 ARG A C 1
ATOM 893 O O . ARG A 1 111 ? -7.618 -5.995 5.044 1.00 97.38 111 ARG A O 1
ATOM 900 N N . PHE A 1 112 ? -6.162 -5.492 3.427 1.00 96.56 112 PHE A N 1
ATOM 901 C CA . PHE A 1 112 ? -6.548 -6.629 2.590 1.00 96.56 112 PHE A CA 1
ATOM 902 C C . PHE A 1 112 ? -5.950 -7.952 3.076 1.00 96.56 112 PHE A C 1
ATOM 904 O O . PHE A 1 112 ? -6.568 -8.993 2.871 1.00 96.56 112 PHE A O 1
ATOM 911 N N . VAL A 1 113 ? -4.811 -7.914 3.771 1.00 97.12 113 VAL A N 1
ATOM 912 C CA . VAL A 1 113 ? -4.248 -9.085 4.454 1.00 97.12 113 VAL A CA 1
ATOM 913 C C . VAL A 1 113 ? -5.066 -9.462 5.694 1.00 97.12 113 VAL A C 1
ATOM 915 O O . VAL A 1 113 ? -5.351 -10.639 5.906 1.00 97.12 113 VAL A O 1
ATOM 918 N N . ASN A 1 114 ? -5.464 -8.486 6.516 1.00 97.69 114 ASN A N 1
ATOM 919 C CA . ASN A 1 114 ? -6.231 -8.727 7.737 1.00 97.69 114 ASN A CA 1
ATOM 920 C C . ASN A 1 114 ? -7.249 -7.602 8.016 1.00 97.69 114 ASN A C 1
ATOM 922 O O . ASN A 1 114 ? -6.984 -6.697 8.817 1.00 97.69 114 ASN A O 1
ATOM 926 N N . PRO A 1 115 ? -8.448 -7.665 7.408 1.00 96.44 115 PRO A N 1
ATOM 927 C CA . PRO A 1 115 ? -9.453 -6.610 7.548 1.00 96.44 115 PRO A CA 1
ATOM 928 C C . PRO A 1 115 ? -10.048 -6.523 8.961 1.00 96.44 115 PRO A C 1
ATOM 930 O O . PRO A 1 115 ? -10.604 -5.492 9.322 1.00 96.44 115 PRO A O 1
ATOM 933 N N . GLY A 1 116 ? -9.941 -7.577 9.780 1.00 95.75 116 GLY A N 1
ATOM 934 C CA . GLY A 1 116 ? -10.437 -7.566 11.164 1.00 95.75 116 GLY A CA 1
ATOM 935 C C . GLY A 1 116 ? -9.552 -6.779 12.134 1.00 95.75 116 GLY A C 1
ATOM 936 O O . GLY A 1 116 ? -9.981 -6.472 13.246 1.00 95.75 116 GLY A O 1
ATOM 937 N N . THR A 1 117 ? -8.337 -6.438 11.705 1.00 97.12 117 THR A N 1
ATOM 938 C CA . THR A 1 117 ? -7.320 -5.791 12.540 1.00 97.12 117 THR A CA 1
ATOM 939 C C . THR A 1 117 ? -6.866 -4.456 11.956 1.00 97.12 117 THR A C 1
ATOM 941 O O . THR A 1 117 ? -6.634 -3.514 12.711 1.00 97.12 117 THR A O 1
ATOM 944 N N . PHE A 1 118 ? -6.793 -4.340 10.628 1.00 97.94 118 PHE A N 1
ATOM 945 C CA . PHE A 1 118 ? -6.312 -3.150 9.927 1.00 97.94 118 PHE A CA 1
ATOM 946 C C . PHE A 1 118 ? -7.376 -2.565 9.001 1.00 97.94 118 PHE A C 1
ATOM 948 O O . PHE A 1 118 ? -8.199 -3.290 8.447 1.00 97.94 118 PHE A O 1
ATOM 955 N N . GLN A 1 119 ? -7.325 -1.249 8.796 1.00 97.12 119 GLN A N 1
ATOM 956 C CA . GLN A 1 119 ? -8.222 -0.508 7.907 1.00 97.12 119 GLN A CA 1
ATOM 957 C C . GLN A 1 119 ? -7.428 0.522 7.099 1.00 97.12 119 GLN A C 1
ATOM 959 O O . GLN A 1 119 ? -6.363 0.966 7.514 1.00 97.12 119 GLN A O 1
ATOM 964 N N . THR A 1 120 ? -7.927 0.892 5.921 1.00 96.25 120 THR A N 1
ATOM 965 C CA . THR A 1 120 ? -7.240 1.842 5.032 1.00 96.25 120 THR A CA 1
ATOM 966 C C . THR A 1 120 ? -7.248 3.255 5.607 1.00 96.25 120 THR A C 1
ATOM 968 O O . THR A 1 120 ? -8.305 3.738 6.021 1.00 96.25 120 THR A O 1
ATOM 971 N N . LEU A 1 121 ? -6.123 3.961 5.502 1.00 94.62 121 LEU A N 1
ATOM 972 C CA . LEU A 1 121 ? -6.005 5.366 5.880 1.00 94.62 121 LEU A CA 1
ATOM 973 C C . LEU A 1 121 ? -5.667 6.236 4.664 1.00 94.62 121 LEU A C 1
ATOM 975 O O . LEU A 1 121 ? -4.743 5.958 3.904 1.00 94.62 121 LEU A O 1
ATOM 979 N N . ASN A 1 122 ? -6.405 7.331 4.523 1.00 89.81 122 ASN A N 1
ATOM 980 C CA . ASN A 1 122 ? -6.077 8.466 3.667 1.00 89.81 122 ASN A CA 1
ATOM 981 C C . ASN A 1 122 ? -6.420 9.761 4.429 1.00 89.81 122 ASN A C 1
ATOM 983 O O . ASN A 1 122 ? -7.008 9.694 5.509 1.00 89.81 122 ASN A O 1
ATOM 987 N N . ALA A 1 123 ? -6.085 10.926 3.867 1.00 87.62 123 ALA A N 1
ATOM 988 C CA . ALA A 1 123 ? -6.328 12.223 4.509 1.00 87.62 123 ALA A CA 1
ATOM 989 C C . ALA A 1 123 ? -7.784 12.417 4.968 1.00 87.62 123 ALA A C 1
ATOM 991 O O . ALA A 1 123 ? -8.020 12.878 6.080 1.00 87.62 123 ALA A O 1
ATOM 992 N N . ARG A 1 124 ? -8.762 11.995 4.157 1.00 86.44 124 ARG A N 1
ATOM 993 C CA . ARG A 1 124 ? -10.185 12.145 4.488 1.00 86.44 124 ARG A CA 1
ATOM 994 C C . ARG A 1 124 ? -10.599 11.236 5.632 1.00 86.44 124 ARG A C 1
ATOM 996 O O . ARG A 1 124 ? -11.173 11.706 6.602 1.00 86.44 124 ARG A O 1
ATOM 1003 N N . ASN A 1 125 ? -10.266 9.950 5.559 1.00 88.75 125 ASN A N 1
ATOM 1004 C CA . ASN A 1 125 ? -10.592 9.001 6.624 1.00 88.75 125 ASN A CA 1
ATOM 1005 C C . ASN A 1 125 ? -9.913 9.392 7.943 1.00 88.75 125 ASN A C 1
ATOM 1007 O O . ASN A 1 125 ? -10.528 9.281 9.001 1.00 88.75 125 ASN A O 1
ATOM 1011 N N . GLY A 1 126 ? -8.667 9.874 7.867 1.00 90.94 126 GLY A N 1
ATOM 1012 C CA . GLY A 1 126 ? -7.944 10.430 9.007 1.00 90.94 126 GLY A CA 1
ATOM 1013 C C . GLY A 1 126 ? -8.691 11.612 9.614 1.00 90.94 126 GLY A C 1
ATOM 1014 O O . GLY A 1 126 ? -8.940 11.608 10.814 1.00 90.94 126 GLY A O 1
ATOM 1015 N N . PHE A 1 127 ? -9.148 12.552 8.782 1.00 88.44 127 PHE A N 1
ATOM 1016 C CA . PHE A 1 127 ? -9.950 13.691 9.224 1.00 88.44 127 PHE A CA 1
ATOM 1017 C C . PHE A 1 127 ? -11.264 13.275 9.897 1.00 88.44 127 PHE A C 1
ATOM 1019 O O . PHE A 1 127 ? -11.595 13.791 10.960 1.00 88.44 127 PHE A O 1
ATOM 1026 N N . VAL A 1 128 ? -12.012 12.330 9.314 1.00 87.75 128 VAL A N 1
ATOM 1027 C CA . VAL A 1 128 ? -13.301 11.886 9.879 1.00 87.75 128 VAL A CA 1
ATOM 1028 C C . VAL A 1 128 ? -13.133 11.285 11.276 1.00 87.75 128 VAL A C 1
ATOM 1030 O O . VAL A 1 128 ? -13.993 11.484 12.128 1.00 87.75 128 VAL A O 1
ATOM 1033 N N . VAL A 1 129 ? -12.045 10.550 11.514 1.00 91.88 129 VAL A N 1
ATOM 1034 C CA . VAL A 1 129 ? -11.850 9.796 12.762 1.00 91.88 129 VAL A CA 1
ATOM 1035 C C . VAL A 1 129 ? -11.051 10.575 13.807 1.00 91.88 129 VAL A C 1
ATOM 1037 O O . VAL A 1 129 ? -11.390 10.532 14.984 1.00 91.88 129 VAL A O 1
ATOM 1040 N N . LEU A 1 130 ? -9.986 11.266 13.400 1.00 92.62 130 LEU A N 1
ATOM 1041 C CA . LEU A 1 130 ? -9.060 11.960 14.302 1.00 92.62 130 LEU A CA 1
ATOM 1042 C C . LEU A 1 130 ? -9.232 13.487 14.306 1.00 92.62 130 LEU A C 1
ATOM 1044 O O . LEU A 1 130 ? -8.607 14.158 15.124 1.00 92.62 130 LEU A O 1
ATOM 1048 N N . GLY A 1 131 ? -10.070 14.038 13.424 1.00 87.06 131 GLY A N 1
ATOM 1049 C CA . GLY A 1 131 ? -10.277 15.477 13.277 1.00 87.06 131 GLY A CA 1
ATOM 1050 C C . GLY A 1 131 ? -9.228 16.170 1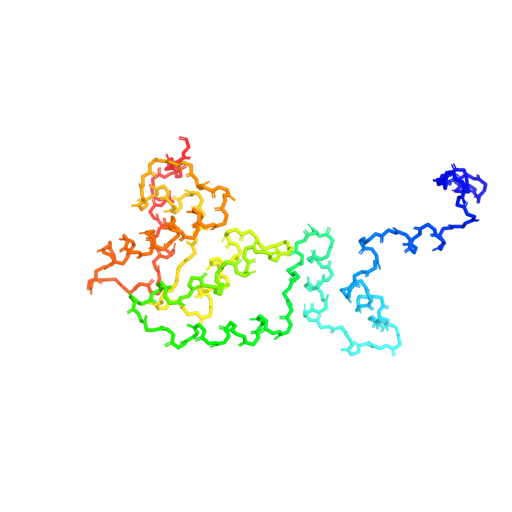2.402 1.00 87.06 131 GLY A C 1
ATOM 1051 O O . GLY A 1 131 ? -8.426 15.536 11.713 1.00 87.06 131 GLY A O 1
ATOM 1052 N N . ALA A 1 132 ? -9.256 17.505 12.416 1.00 79.06 132 ALA A N 1
ATOM 1053 C CA . ALA A 1 132 ? -8.337 18.336 11.644 1.00 79.06 132 ALA A CA 1
ATOM 1054 C C . ALA A 1 132 ? -6.879 18.120 12.081 1.00 79.06 132 ALA A C 1
ATOM 1056 O O . ALA A 1 132 ? -6.555 18.182 13.266 1.00 79.06 132 ALA A O 1
ATOM 1057 N N . GLY A 1 133 ? -5.998 17.896 11.110 1.00 77.81 133 GLY A N 1
ATOM 1058 C CA . GLY A 1 133 ? -4.568 17.732 11.335 1.00 77.81 133 GLY A CA 1
ATOM 1059 C C . GLY A 1 133 ? -3.873 17.168 10.104 1.00 77.81 133 GLY A C 1
ATOM 1060 O O . GLY A 1 133 ? -4.466 16.410 9.334 1.00 77.81 133 GLY A O 1
ATOM 1061 N N . GLU A 1 134 ? -2.613 17.543 9.914 1.00 85.31 134 GLU A N 1
ATOM 1062 C CA . GLU A 1 134 ? -1.795 16.973 8.852 1.00 85.31 134 GLU A CA 1
ATOM 1063 C C . GLU A 1 134 ? -1.364 15.552 9.215 1.00 85.31 134 GLU A C 1
ATOM 1065 O O . GLU A 1 134 ? -1.028 15.245 10.362 1.00 85.31 134 GLU A O 1
ATOM 1070 N N . ILE A 1 135 ? -1.370 14.673 8.215 1.00 88.94 135 ILE A N 1
ATOM 1071 C CA . ILE A 1 135 ? -0.775 13.349 8.351 1.00 88.94 135 ILE A CA 1
ATOM 1072 C C . ILE A 1 135 ? 0.747 13.533 8.412 1.00 88.94 135 ILE A C 1
ATOM 1074 O O . ILE A 1 135 ? 1.309 14.105 7.473 1.00 88.94 135 ILE A O 1
ATOM 1078 N N . PRO A 1 136 ? 1.428 13.024 9.454 1.00 92.62 136 PRO A N 1
ATOM 1079 C CA . PRO A 1 136 ? 2.874 13.145 9.548 1.00 92.62 136 PRO A CA 1
ATOM 1080 C C . PRO A 1 136 ? 3.580 12.481 8.365 1.00 92.62 136 PRO A C 1
ATOM 1082 O O . PRO A 1 136 ? 3.196 11.400 7.915 1.00 92.62 136 PRO A O 1
ATOM 1085 N N . SER A 1 137 ? 4.643 13.115 7.877 1.00 90.12 137 SER A N 1
ATOM 1086 C CA . SER A 1 137 ? 5.455 12.595 6.772 1.00 90.12 137 SER A CA 1
ATOM 1087 C C . SER A 1 137 ? 6.568 11.656 7.240 1.00 90.12 137 SER A C 1
ATOM 1089 O O . SER A 1 137 ? 7.054 10.837 6.460 1.00 90.12 137 SER A O 1
ATOM 1091 N N . ARG A 1 138 ? 6.983 11.753 8.511 1.00 95.06 138 ARG A N 1
ATOM 1092 C CA . ARG A 1 138 ? 8.045 10.915 9.078 1.00 95.06 138 ARG A CA 1
ATOM 1093 C C . ARG A 1 138 ? 7.497 9.518 9.396 1.00 95.06 138 ARG A C 1
ATOM 1095 O O . ARG A 1 138 ? 6.462 9.439 10.053 1.00 95.06 138 ARG A O 1
ATOM 1102 N N . PRO A 1 139 ? 8.177 8.424 8.998 1.00 95.25 139 PRO A N 1
ATOM 1103 C CA . PRO A 1 139 ? 7.636 7.066 9.115 1.00 95.25 139 PRO A CA 1
ATOM 1104 C C . PRO A 1 139 ? 7.138 6.676 10.512 1.00 95.25 139 PRO A C 1
ATOM 1106 O O . PRO A 1 139 ? 6.043 6.136 10.634 1.00 95.25 139 PRO A O 1
ATOM 1109 N N . GLU A 1 140 ? 7.898 6.985 11.564 1.00 96.62 140 GLU A N 1
ATOM 1110 C CA . GLU A 1 140 ? 7.503 6.678 12.948 1.00 96.62 140 GLU A CA 1
ATOM 1111 C C . GLU A 1 140 ? 6.256 7.449 13.385 1.00 96.62 140 GLU A C 1
ATOM 1113 O O . GLU A 1 140 ? 5.317 6.874 13.930 1.00 96.62 140 GLU A O 1
ATOM 1118 N N . GLU A 1 141 ? 6.204 8.743 13.075 1.00 96.44 141 GLU A N 1
ATOM 1119 C CA . GLU A 1 141 ? 5.060 9.595 13.400 1.00 96.44 141 GLU A CA 1
ATOM 1120 C C . GLU A 1 141 ? 3.819 9.179 12.591 1.00 96.44 141 GLU A C 1
ATOM 1122 O O . GLU A 1 141 ? 2.705 9.168 13.114 1.00 96.44 141 GLU A O 1
ATOM 1127 N N . ALA A 1 142 ? 4.005 8.771 11.331 1.00 95.81 142 ALA A N 1
ATOM 1128 C CA . ALA A 1 142 ? 2.948 8.230 10.484 1.00 95.81 142 ALA A CA 1
ATOM 1129 C C . ALA A 1 142 ? 2.420 6.889 11.016 1.00 95.81 142 ALA A C 1
ATOM 1131 O O . ALA A 1 142 ? 1.212 6.645 10.974 1.00 95.81 142 ALA A O 1
ATOM 1132 N N . ALA A 1 143 ? 3.300 6.032 11.546 1.00 97.44 143 ALA A N 1
ATOM 1133 C CA . ALA A 1 143 ? 2.914 4.783 12.194 1.00 97.44 143 ALA A CA 1
ATOM 1134 C C . ALA A 1 143 ? 2.095 5.045 13.458 1.00 97.44 143 ALA A C 1
ATOM 1136 O O . ALA A 1 143 ? 1.011 4.481 13.616 1.00 97.44 143 ALA A O 1
ATOM 1137 N N . ASP A 1 144 ? 2.557 5.942 14.325 1.00 96.44 144 ASP A N 1
ATOM 1138 C CA . ASP A 1 144 ? 1.834 6.289 15.547 1.00 96.44 144 ASP A CA 1
ATOM 1139 C C . ASP A 1 144 ? 0.473 6.929 15.235 1.00 96.44 144 ASP A C 1
ATOM 1141 O O . ASP A 1 144 ? -0.535 6.569 15.854 1.00 96.44 144 ASP A O 1
ATOM 1145 N N . TYR A 1 145 ? 0.410 7.803 14.223 1.00 96.94 145 TYR A N 1
ATOM 1146 C CA . TYR A 1 145 ? -0.843 8.364 13.715 1.00 96.94 145 TYR A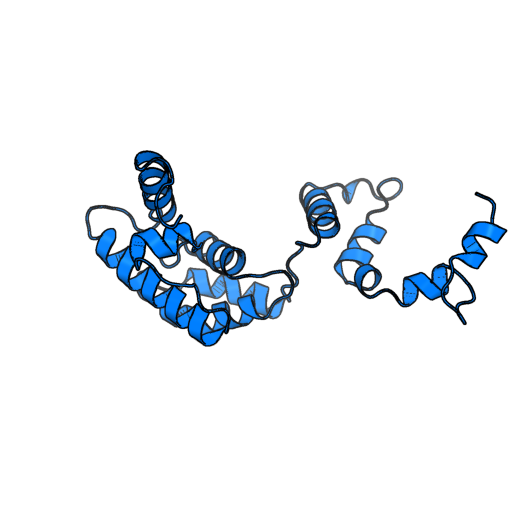 CA 1
ATOM 1147 C C . TYR A 1 145 ? -1.791 7.267 13.211 1.00 96.94 145 TYR A C 1
ATOM 1149 O O . TYR A 1 145 ? -2.967 7.256 13.578 1.00 96.94 145 TYR A O 1
ATOM 1157 N N . TYR A 1 146 ? -1.291 6.324 12.407 1.00 97.94 146 TYR A N 1
ATOM 1158 C CA . TYR A 1 146 ? -2.086 5.227 11.859 1.00 97.94 146 TYR A CA 1
ATOM 1159 C C . TYR A 1 146 ? -2.641 4.301 12.947 1.00 97.94 146 TYR A C 1
ATOM 1161 O O . TYR A 1 146 ? -3.830 3.985 12.940 1.00 97.94 146 TYR A O 1
ATOM 1169 N N . PHE A 1 147 ? -1.826 3.892 13.919 1.00 97.94 147 PHE A N 1
ATOM 1170 C CA . PHE A 1 147 ? -2.306 3.008 14.981 1.00 97.94 147 PHE A CA 1
ATOM 1171 C C . PHE A 1 147 ? -3.259 3.719 15.943 1.00 97.94 147 PHE A C 1
ATOM 1173 O O . PHE A 1 147 ? -4.255 3.126 16.344 1.00 97.94 147 PHE A O 1
ATOM 1180 N N . ARG A 1 148 ? -3.050 5.014 16.221 1.00 97.19 148 ARG A N 1
ATOM 1181 C CA . ARG A 1 148 ? -4.049 5.826 16.933 1.00 97.19 148 ARG A CA 1
ATOM 1182 C C . ARG A 1 148 ? -5.365 5.918 16.154 1.00 97.19 148 ARG A C 1
ATOM 1184 O O . ARG A 1 148 ? -6.432 5.819 16.747 1.00 97.19 148 ARG A O 1
ATOM 1191 N N . TYR A 1 149 ? -5.305 6.075 14.832 1.00 97.25 149 TYR A N 1
ATOM 1192 C CA . TYR A 1 149 ? -6.490 6.041 13.974 1.00 97.25 149 TYR A CA 1
ATOM 1193 C C . TYR A 1 149 ? -7.257 4.716 14.104 1.00 97.25 149 TYR A C 1
ATOM 1195 O O . TYR A 1 149 ? -8.480 4.738 14.220 1.00 97.25 149 TYR A O 1
ATOM 1203 N N . LEU A 1 150 ? -6.566 3.571 14.135 1.00 97.50 150 LEU A N 1
ATOM 1204 C CA . LEU A 1 150 ? -7.218 2.268 14.316 1.00 97.50 150 LEU A CA 1
ATOM 1205 C C . LEU A 1 150 ? -7.838 2.106 15.709 1.00 97.50 150 LEU A C 1
ATOM 1207 O O . LEU A 1 150 ? -8.931 1.546 15.810 1.00 97.50 150 LEU A O 1
ATOM 1211 N N . ASP A 1 151 ? -7.176 2.603 16.758 1.00 96.56 151 ASP A N 1
ATOM 1212 C CA . ASP A 1 151 ? -7.727 2.646 18.118 1.00 96.56 151 ASP A CA 1
ATOM 1213 C C . ASP A 1 151 ? -9.062 3.414 18.147 1.00 96.56 151 ASP A C 1
ATOM 1215 O O . ASP A 1 151 ? -10.069 2.890 18.629 1.00 96.56 151 ASP A O 1
ATOM 1219 N N . GLU A 1 152 ? -9.103 4.623 17.580 1.00 95.81 152 GLU A N 1
ATOM 1220 C CA . GLU A 1 152 ? -10.321 5.444 17.552 1.00 95.81 152 GLU A CA 1
ATOM 1221 C C . GLU A 1 152 ? -11.406 4.858 16.641 1.00 95.81 152 GLU A C 1
ATOM 1223 O O . GLU A 1 152 ? -12.576 4.790 17.023 1.00 95.81 152 GLU A O 1
ATOM 1228 N N . LEU A 1 153 ? -11.039 4.342 15.467 1.00 95.12 153 LEU A N 1
ATOM 1229 C CA . LEU A 1 153 ? -11.995 3.706 14.559 1.00 95.12 153 LEU A CA 1
ATOM 1230 C C . LEU A 1 153 ? -12.657 2.475 15.193 1.00 95.12 153 LEU A C 1
ATOM 1232 O O . LEU A 1 153 ? -13.841 2.208 14.979 1.00 95.12 153 LEU A O 1
ATOM 1236 N N . ARG A 1 154 ? -11.910 1.722 16.002 1.00 93.25 154 ARG A N 1
ATOM 1237 C CA . ARG A 1 154 ? -12.443 0.564 16.720 1.00 93.25 154 ARG A CA 1
ATOM 1238 C C . ARG A 1 154 ? -13.438 0.977 17.809 1.00 93.25 154 ARG A C 1
ATOM 1240 O O . ARG A 1 154 ? -14.451 0.306 17.974 1.00 93.25 154 ARG A O 1
ATOM 1247 N N . LYS A 1 155 ? -13.211 2.103 18.493 1.00 92.88 155 LYS A N 1
ATOM 1248 C CA . LYS A 1 155 ? -14.199 2.678 19.426 1.00 92.88 155 LYS A CA 1
ATOM 1249 C C . LYS A 1 155 ? -15.469 3.128 18.700 1.00 92.88 155 LYS A C 1
ATOM 1251 O O . LYS A 1 155 ? -16.560 2.866 19.188 1.00 92.88 155 LYS A O 1
ATOM 1256 N N . LEU A 1 156 ? -15.325 3.763 17.533 1.00 89.94 156 LEU A N 1
ATOM 1257 C CA . LEU A 1 156 ? -16.456 4.238 16.723 1.00 89.94 156 LEU A CA 1
ATOM 1258 C C . LEU A 1 156 ? -17.329 3.100 16.181 1.00 89.94 156 LEU A C 1
ATOM 1260 O O . LEU A 1 156 ? -18.538 3.264 16.051 1.00 89.94 156 LEU A O 1
ATOM 1264 N N . THR A 1 157 ? -16.721 1.965 15.839 1.00 89.12 157 THR A N 1
ATOM 1265 C CA . THR A 1 157 ? -17.447 0.801 15.308 1.00 89.12 157 THR A CA 1
ATOM 1266 C C . THR A 1 157 ? -18.139 -0.011 16.406 1.00 89.12 157 THR A C 1
ATOM 1268 O O . THR A 1 157 ? -19.258 -0.477 16.188 1.00 89.12 157 THR A O 1
ATOM 1271 N N . GLY A 1 158 ? -17.543 -0.094 17.603 1.00 82.12 158 GLY A N 1
ATOM 1272 C CA . GLY A 1 158 ? -18.162 -0.702 18.786 1.00 82.12 158 GLY A CA 1
ATOM 1273 C C . GLY A 1 158 ? -18.717 -2.111 18.532 1.00 82.12 158 GLY A C 1
ATOM 1274 O O . GLY A 1 158 ? -18.202 -2.850 17.696 1.00 82.12 158 GLY A O 1
ATOM 1275 N N . ASP A 1 159 ? -19.794 -2.469 19.238 1.00 75.56 159 ASP A N 1
ATOM 1276 C CA . ASP A 1 159 ? -20.457 -3.780 19.102 1.00 75.56 159 ASP A CA 1
ATOM 1277 C C . ASP A 1 159 ? -21.531 -3.810 17.996 1.00 75.56 159 ASP A C 1
ATOM 1279 O O . ASP A 1 159 ? -22.057 -4.867 17.651 1.00 75.56 159 ASP A O 1
ATOM 1283 N N . GLY A 1 160 ? -21.880 -2.648 17.434 1.00 74.69 160 GLY A N 1
ATOM 1284 C CA . GLY A 1 160 ? -22.961 -2.502 16.453 1.00 74.69 160 GLY A CA 1
ATOM 1285 C C . GLY A 1 160 ? -22.512 -2.579 14.994 1.00 74.69 160 GLY A C 1
ATOM 1286 O O . GLY A 1 160 ? -23.357 -2.637 14.100 1.00 74.69 160 GLY A O 1
ATOM 1287 N N . PHE A 1 161 ? -21.203 -2.557 14.732 1.00 85.06 161 PHE A N 1
ATOM 1288 C CA . PHE A 1 161 ? -20.666 -2.541 13.379 1.00 85.06 161 PHE A CA 1
ATOM 1289 C C . PHE A 1 161 ? -19.385 -3.370 13.270 1.00 85.06 161 PHE A C 1
ATOM 1291 O O . PHE A 1 161 ? -18.426 -3.174 14.013 1.00 85.06 161 PHE A O 1
ATOM 1298 N N . ASP A 1 162 ? -19.338 -4.269 12.288 1.00 91.00 162 ASP A N 1
ATOM 1299 C CA . ASP A 1 162 ? -18.148 -5.077 12.032 1.00 91.00 162 ASP A CA 1
ATOM 1300 C C . ASP A 1 162 ? -17.004 -4.199 11.501 1.00 91.00 162 ASP A C 1
ATOM 1302 O O . ASP A 1 162 ? -17.046 -3.686 10.377 1.00 91.00 162 ASP A O 1
ATOM 1306 N N . PHE A 1 163 ? -15.948 -4.072 12.311 1.00 94.12 163 PHE A N 1
ATOM 1307 C CA . PHE A 1 163 ? -14.732 -3.321 12.001 1.00 94.12 163 PHE A CA 1
ATOM 1308 C C . PHE A 1 163 ? -14.154 -3.645 10.617 1.00 94.12 163 PHE A C 1
ATOM 1310 O O . PHE A 1 163 ? -13.589 -2.763 9.973 1.00 94.12 163 PHE A O 1
ATOM 1317 N N . ARG A 1 164 ? -14.355 -4.869 10.103 1.00 94.50 164 ARG A N 1
ATOM 1318 C CA . ARG A 1 164 ? -13.915 -5.282 8.758 1.00 94.50 164 ARG A CA 1
ATOM 1319 C C . ARG A 1 164 ? -14.421 -4.379 7.637 1.00 94.50 164 ARG A C 1
ATOM 1321 O O . ARG A 1 164 ? -13.780 -4.314 6.587 1.00 94.50 164 ARG A O 1
ATOM 1328 N N . PHE A 1 165 ? -15.549 -3.704 7.844 1.00 92.50 165 PHE A N 1
ATOM 1329 C CA . PHE A 1 165 ? -16.190 -2.834 6.860 1.00 92.50 165 PHE A CA 1
ATOM 1330 C C . PHE A 1 165 ? -16.054 -1.342 7.185 1.00 92.50 165 PHE A C 1
ATOM 1332 O O . PHE A 1 165 ? -16.736 -0.522 6.565 1.00 92.50 165 PHE A O 1
ATOM 1339 N N . ALA A 1 166 ? -15.204 -0.972 8.146 1.00 92.38 166 ALA A N 1
ATOM 1340 C CA . ALA A 1 166 ? -15.136 0.394 8.656 1.00 92.38 166 ALA A CA 1
ATOM 1341 C C . ALA A 1 166 ? -14.727 1.405 7.573 1.00 92.38 166 ALA A C 1
ATOM 1343 O O . ALA A 1 166 ? -15.286 2.498 7.513 1.00 92.38 166 ALA A O 1
ATOM 1344 N N . ASP A 1 167 ? -13.849 1.023 6.640 1.00 87.25 167 ASP A N 1
ATOM 1345 C CA . ASP A 1 167 ? -13.503 1.844 5.474 1.00 87.25 167 ASP A CA 1
ATOM 1346 C C . ASP A 1 167 ? -14.724 2.226 4.619 1.00 87.25 167 ASP A C 1
ATOM 1348 O O . ASP A 1 167 ? -14.835 3.357 4.138 1.00 87.25 167 ASP A O 1
ATOM 1352 N N . ARG A 1 168 ? -15.678 1.302 4.464 1.00 88.69 168 ARG A N 1
ATOM 1353 C CA . ARG A 1 168 ? -16.907 1.526 3.690 1.00 88.69 168 ARG A CA 1
ATOM 1354 C C . ARG A 1 168 ? -17.853 2.466 4.418 1.00 88.69 168 ARG A C 1
ATOM 1356 O O . ARG A 1 168 ? -18.469 3.307 3.768 1.00 88.69 168 ARG A O 1
ATOM 1363 N N . LEU A 1 169 ? -17.953 2.339 5.742 1.00 87.00 169 LEU A N 1
ATOM 1364 C CA . LEU A 1 169 ? -18.727 3.260 6.572 1.00 87.00 169 LEU A CA 1
ATOM 1365 C C . LEU A 1 169 ? -18.201 4.688 6.412 1.00 87.00 169 LEU A C 1
ATOM 1367 O O . LEU A 1 169 ? -18.970 5.583 6.068 1.00 87.00 169 LEU A O 1
ATOM 1371 N N . LEU A 1 170 ? -16.888 4.882 6.570 1.00 88.06 170 LEU A N 1
ATOM 1372 C CA . LEU A 1 170 ? -16.252 6.192 6.417 1.00 88.06 170 LEU A CA 1
ATOM 1373 C C . LEU A 1 170 ? -16.486 6.782 5.021 1.00 88.06 170 LEU A C 1
ATOM 1375 O O . LEU A 1 170 ? -16.819 7.959 4.901 1.00 88.06 170 LEU A O 1
ATOM 1379 N N . TYR A 1 171 ? -16.403 5.959 3.971 1.00 86.31 171 TYR A N 1
ATOM 1380 C CA . TYR A 1 171 ? -16.717 6.392 2.609 1.00 86.31 171 TYR A CA 1
ATOM 1381 C C . TYR A 1 171 ? -18.173 6.861 2.450 1.00 86.31 171 TYR A C 1
ATOM 1383 O O . TYR A 1 171 ? -18.426 7.876 1.799 1.00 86.31 171 TYR A O 1
ATOM 1391 N N . GLN A 1 172 ? -19.141 6.143 3.030 1.00 86.69 172 GLN A N 1
ATOM 1392 C CA . GLN A 1 172 ? -20.549 6.551 2.967 1.00 86.69 172 GLN A CA 1
ATOM 1393 C C . GLN A 1 172 ? -20.806 7.834 3.763 1.00 86.69 172 GLN A C 1
ATOM 1395 O O . GLN A 1 172 ? -21.555 8.687 3.290 1.00 86.69 172 GLN A O 1
ATOM 1400 N N . VAL A 1 173 ? -20.150 8.011 4.914 1.00 85.31 173 VAL A N 1
ATOM 1401 C CA . VAL A 1 173 ? -20.229 9.247 5.708 1.00 85.31 173 VAL A CA 1
ATOM 1402 C C . VAL A 1 173 ? -19.650 10.436 4.933 1.00 85.31 173 VAL A C 1
ATOM 1404 O O . VAL A 1 173 ? -20.333 11.449 4.796 1.00 85.31 173 VAL A O 1
ATOM 1407 N N . ASP A 1 174 ? -18.452 10.308 4.347 1.00 82.69 174 ASP A N 1
ATOM 1408 C CA . ASP A 1 174 ? -17.849 11.353 3.495 1.00 82.69 174 ASP A CA 1
ATOM 1409 C C . ASP A 1 174 ? -18.758 11.711 2.309 1.00 82.69 174 ASP A C 1
ATOM 1411 O O . ASP A 1 174 ? -18.957 12.877 1.965 1.00 82.69 174 ASP A O 1
ATOM 1415 N N . LYS A 1 175 ? -19.379 10.703 1.687 1.00 84.75 175 LYS A N 1
ATOM 1416 C CA . LYS A 1 175 ? -20.323 10.925 0.589 1.00 84.75 175 LYS A CA 1
ATOM 1417 C C . LYS A 1 175 ? -21.588 11.657 1.054 1.00 84.75 175 LYS A C 1
ATOM 1419 O O . LYS A 1 175 ? -22.033 12.568 0.357 1.00 84.75 175 LYS A O 1
ATOM 1424 N N . ALA A 1 176 ? -22.155 11.283 2.200 1.00 85.88 176 ALA A N 1
ATOM 1425 C CA . ALA A 1 176 ? -23.384 11.871 2.737 1.00 85.88 176 ALA A CA 1
ATOM 1426 C C . ALA A 1 176 ? -23.214 13.345 3.146 1.00 85.88 176 ALA A C 1
ATOM 1428 O O . ALA A 1 176 ? -24.148 14.129 3.009 1.00 85.88 176 ALA A O 1
ATOM 1429 N N . THR A 1 177 ? -22.015 13.751 3.572 1.00 81.88 177 THR A N 1
ATOM 1430 C CA . THR A 1 177 ? -21.693 15.156 3.893 1.00 81.88 177 THR A CA 1
ATOM 1431 C C . THR A 1 177 ? -21.333 15.998 2.664 1.00 81.88 177 THR A C 1
ATOM 1433 O O . THR A 1 177 ? -20.963 17.168 2.786 1.00 81.88 177 THR A O 1
ATOM 1436 N N . GLY A 1 178 ? -21.439 15.426 1.459 1.00 79.69 178 GLY A N 1
ATOM 1437 C CA . GLY A 1 178 ? -21.084 16.099 0.213 1.00 79.69 178 GLY A CA 1
ATOM 1438 C C . GLY A 1 178 ? -19.577 16.281 0.027 1.00 79.69 178 GLY A C 1
ATOM 1439 O O . GLY A 1 178 ? -19.176 17.193 -0.691 1.00 79.69 178 GLY A O 1
ATOM 1440 N N . ARG A 1 179 ? -18.748 15.430 0.655 1.00 73.94 179 ARG A N 1
ATOM 1441 C CA . ARG A 1 179 ? -17.273 15.468 0.599 1.00 73.94 179 ARG A CA 1
ATOM 1442 C C . ARG A 1 179 ? -16.658 16.773 1.111 1.00 73.94 179 ARG A C 1
ATOM 1444 O O . ARG A 1 179 ? -15.604 17.188 0.639 1.00 73.94 179 ARG A O 1
ATOM 1451 N N . LYS A 1 180 ? -17.335 17.429 2.055 1.00 67.00 180 LYS A N 1
ATOM 1452 C CA . LYS A 1 180 ? -16.876 18.672 2.700 1.00 67.00 180 LYS A CA 1
ATOM 1453 C C . LYS A 1 180 ? -15.984 18.421 3.922 1.00 67.00 180 LYS A C 1
ATOM 1455 O O . LYS A 1 180 ? -15.625 19.356 4.626 1.00 67.00 180 LYS A O 1
ATOM 1460 N N . LEU A 1 181 ? -15.691 17.158 4.234 1.00 61.75 181 LEU A N 1
ATOM 1461 C CA . LEU A 1 181 ? -14.867 16.784 5.378 1.00 61.75 181 LEU A CA 1
ATOM 1462 C C . LEU A 1 181 ? -13.386 16.851 4.977 1.00 61.75 181 LEU A C 1
ATOM 1464 O O . LEU A 1 181 ? -12.954 16.143 4.067 1.00 61.75 181 LEU A O 1
ATOM 1468 N N . GLY A 1 182 ? -12.616 17.704 5.657 1.00 56.97 182 GLY A N 1
ATOM 1469 C CA . GLY A 1 182 ? -11.173 17.855 5.439 1.00 56.97 182 GLY A CA 1
ATOM 1470 C C . GLY A 1 182 ? -10.769 18.652 4.193 1.00 56.97 182 GLY A C 1
ATOM 1471 O O . GLY A 1 182 ? -9.648 18.477 3.718 1.00 56.97 182 GLY A O 1
ATOM 1472 N N . SER A 1 183 ? -11.673 19.480 3.654 1.00 50.12 183 SER A N 1
ATOM 1473 C CA . SER A 1 183 ? -11.395 20.506 2.633 1.00 50.12 183 SER A CA 1
ATOM 1474 C C . SER A 1 183 ? -11.170 21.876 3.253 1.00 50.12 183 SER A C 1
ATOM 1476 O O . SER A 1 183 ? -11.968 22.198 4.163 1.00 50.12 183 SER A O 1
#

pLDDT: mean 91.22, std 7.5, range [50.12, 98.38]

Sequence (183 aa):
MKRCDLDKALPEGIRSFDEWEAKIPKYQTPLMKRLDSLDLGSRPENWTRAALYEIVLWELNRYPEIDDTLFRDLAGAAKIAPGKHREGKELFLRLLGCRNVGLTMATAILRFVNPGTFQTLNARNGFVVLGAGEIPSRPEEAADYYFRYLDELRKLTGDGFDFRFADRLLYQVDKATGRKLGS